Protein AF-A0AAV5T5C7-F1 (afdb_monomer_lite)

Organism: NCBI:txid358040

Structure (mmCIF, N/CA/C/O backbone):
data_AF-A0AAV5T5C7-F1
#
_entry.id   AF-A0AAV5T5C7-F1
#
loop_
_atom_site.group_PDB
_atom_site.id
_atom_site.type_symbol
_atom_site.label_atom_id
_atom_site.label_alt_id
_atom_site.label_comp_id
_atom_site.label_asym_id
_atom_site.label_entity_id
_atom_site.label_seq_id
_atom_site.pdbx_PDB_ins_code
_atom_site.Cartn_x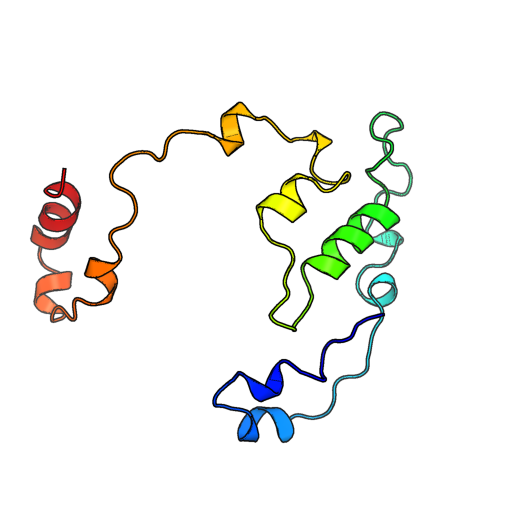
_atom_site.Cartn_y
_atom_site.Cartn_z
_atom_site.occupancy
_atom_site.B_iso_or_equiv
_atom_site.auth_seq_id
_atom_site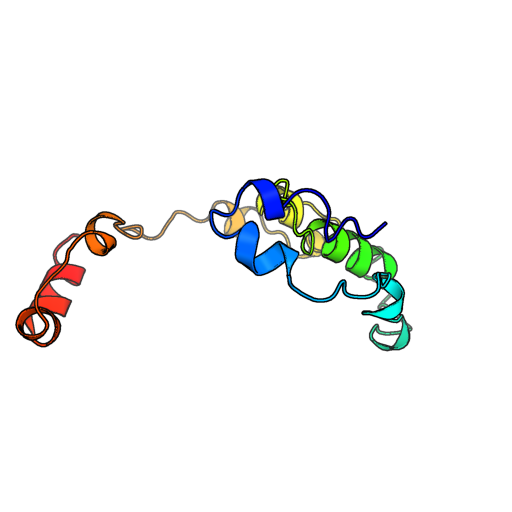.auth_comp_id
_atom_site.auth_asym_id
_atom_site.auth_atom_id
_atom_site.pdbx_PDB_model_num
ATOM 1 N N . GLN A 1 1 ? 0.502 -14.836 -10.384 1.00 40.75 1 GLN A N 1
ATOM 2 C CA . GLN A 1 1 ? -0.896 -15.275 -10.584 1.00 40.75 1 GLN A CA 1
ATOM 3 C C . GLN A 1 1 ? -1.754 -14.560 -9.544 1.00 40.75 1 GLN A C 1
ATOM 5 O O . GLN A 1 1 ? -1.458 -14.646 -8.363 1.00 40.75 1 GLN A O 1
ATOM 10 N N . ILE A 1 2 ? -2.740 -13.802 -10.014 1.00 42.91 2 ILE A N 1
ATOM 11 C CA . ILE A 1 2 ? -3.767 -13.039 -9.282 1.00 42.91 2 ILE A CA 1
ATOM 12 C C . ILE A 1 2 ? -4.695 -13.857 -8.376 1.00 42.91 2 ILE A C 1
ATOM 14 O O . ILE A 1 2 ? -5.826 -14.076 -8.805 1.00 42.91 2 ILE A O 1
ATOM 18 N N . ARG A 1 3 ? -4.300 -14.361 -7.199 1.00 44.56 3 ARG A N 1
ATOM 19 C CA . ARG A 1 3 ? -5.269 -14.960 -6.250 1.00 44.56 3 ARG A CA 1
ATOM 20 C C . ARG A 1 3 ? -6.085 -13.837 -5.599 1.00 44.56 3 ARG A C 1
ATOM 22 O O . ARG A 1 3 ? -5.759 -13.358 -4.530 1.00 44.56 3 ARG A O 1
ATOM 29 N N . ILE A 1 4 ? -7.105 -13.357 -6.306 1.00 50.72 4 ILE A N 1
ATOM 30 C CA . ILE A 1 4 ? -7.890 -12.187 -5.878 1.00 50.72 4 ILE A CA 1
ATOM 31 C C . ILE A 1 4 ? -9.125 -12.595 -5.046 1.00 50.72 4 ILE A C 1
ATOM 33 O O . ILE A 1 4 ? -9.682 -11.758 -4.359 1.00 50.72 4 ILE A O 1
ATOM 37 N N . PHE A 1 5 ? -9.574 -13.858 -5.040 1.00 46.16 5 PHE A N 1
ATOM 38 C CA . PHE A 1 5 ? -10.954 -14.133 -4.591 1.00 46.16 5 PHE A CA 1
ATOM 39 C C . PHE A 1 5 ? -11.197 -15.330 -3.672 1.00 46.16 5 PHE A C 1
ATOM 41 O O . PHE A 1 5 ? -12.360 -15.587 -3.376 1.00 46.16 5 PHE A O 1
ATOM 48 N N . ASN A 1 6 ? -10.183 -16.078 -3.230 1.00 46.84 6 ASN A N 1
ATOM 49 C CA . ASN A 1 6 ? -10.482 -17.334 -2.532 1.00 46.84 6 ASN A CA 1
ATOM 50 C C . ASN A 1 6 ? -10.495 -17.255 -0.996 1.00 46.84 6 ASN A C 1
ATOM 52 O O . ASN A 1 6 ? -11.245 -18.040 -0.425 1.00 46.84 6 ASN A O 1
ATOM 56 N N . ASP A 1 7 ? -9.764 -16.344 -0.333 1.00 47.78 7 ASP A N 1
ATOM 57 C CA . ASP A 1 7 ? -9.608 -16.415 1.137 1.00 47.78 7 ASP A CA 1
ATOM 58 C C . ASP A 1 7 ? -10.110 -15.178 1.912 1.00 47.78 7 ASP A C 1
ATOM 60 O O . ASP A 1 7 ? -10.678 -15.306 2.997 1.00 47.78 7 ASP A O 1
ATOM 64 N N . PHE A 1 8 ? -10.037 -13.978 1.324 1.00 47.06 8 PHE A N 1
ATOM 65 C CA . PHE A 1 8 ? -10.532 -12.731 1.938 1.00 47.06 8 PHE A CA 1
ATOM 66 C C . PHE A 1 8 ? -11.964 -12.795 2.494 1.00 47.06 8 PHE A C 1
ATOM 68 O O . PHE A 1 8 ? -12.272 -12.220 3.541 1.00 47.06 8 PHE A O 1
ATOM 75 N N . THR A 1 9 ? -12.851 -13.532 1.825 1.00 49.84 9 THR A N 1
ATOM 76 C CA . THR A 1 9 ? -14.251 -13.679 2.231 1.00 49.84 9 THR A CA 1
ATOM 77 C C . THR A 1 9 ? -14.420 -14.270 3.630 1.00 49.84 9 THR A C 1
ATOM 79 O O . THR A 1 9 ? -15.367 -13.889 4.314 1.00 49.84 9 THR A O 1
ATOM 82 N N . LEU A 1 10 ? -13.524 -15.153 4.088 1.00 50.97 10 LEU A N 1
ATOM 83 C CA . LEU A 1 10 ? -13.684 -15.861 5.366 1.00 50.97 10 LEU A CA 1
ATOM 84 C C . LEU A 1 10 ? -13.470 -14.963 6.594 1.00 50.97 10 LEU A C 1
ATOM 86 O O . LEU A 1 10 ? -13.971 -15.281 7.672 1.00 50.97 10 LEU A O 1
ATOM 90 N N . ARG A 1 11 ? -12.760 -13.836 6.447 1.00 51.84 11 ARG A N 1
ATOM 91 C CA . ARG A 1 11 ? -12.393 -12.958 7.571 1.00 51.84 11 ARG A CA 1
ATOM 92 C C . ARG A 1 11 ? -13.305 -11.740 7.732 1.00 51.84 11 ARG A C 1
ATOM 94 O O . ARG A 1 11 ? -13.339 -11.132 8.800 1.00 51.84 11 ARG A O 1
ATOM 101 N N . CYS A 1 12 ? -14.066 -11.381 6.700 1.00 50.53 12 CYS A N 1
ATOM 102 C CA . CYS A 1 12 ? -15.055 -10.313 6.782 1.00 50.53 12 CYS A CA 1
ATOM 103 C C . CYS A 1 12 ? -16.397 -10.873 7.280 1.00 50.53 12 CYS A C 1
ATOM 105 O O . CYS A 1 12 ? -16.985 -11.743 6.642 1.00 50.53 12 CYS A O 1
ATOM 107 N N . ASN A 1 13 ? -16.962 -10.287 8.343 1.00 50.31 13 ASN A N 1
ATOM 108 C CA . ASN A 1 13 ? -18.305 -10.588 8.886 1.00 50.31 13 ASN A CA 1
ATOM 109 C C . ASN A 1 13 ? -19.478 -10.415 7.880 1.00 50.31 13 ASN A C 1
ATOM 111 O O . ASN A 1 13 ? -20.638 -10.575 8.245 1.00 50.31 13 ASN A O 1
ATOM 115 N N . ASN A 1 14 ? -19.185 -10.110 6.610 1.00 54.22 14 ASN A N 1
ATOM 116 C CA . ASN A 1 14 ? -20.117 -9.926 5.497 1.00 54.22 14 ASN A CA 1
ATOM 117 C C . ASN A 1 14 ? -19.988 -11.011 4.406 1.00 54.22 14 ASN A C 1
ATOM 119 O O . ASN A 1 14 ? -20.403 -10.774 3.270 1.00 54.22 14 ASN A O 1
ATOM 123 N N . PHE A 1 15 ? -19.456 -12.203 4.725 1.00 57.75 15 PHE A N 1
ATOM 124 C CA . PHE A 1 15 ? -19.324 -13.341 3.790 1.00 57.75 15 PHE A CA 1
ATOM 125 C C . PHE A 1 15 ? -20.581 -13.554 2.936 1.00 57.75 15 PHE A C 1
ATOM 127 O O . PHE A 1 15 ? -20.503 -13.739 1.723 1.00 57.75 15 PHE A O 1
ATOM 134 N N . ARG A 1 16 ? -21.755 -13.455 3.573 1.00 60.09 16 ARG A N 1
ATOM 135 C CA . ARG A 1 16 ? -23.047 -13.679 2.928 1.00 60.09 16 ARG A CA 1
ATOM 136 C C . ARG A 1 16 ? -23.367 -12.652 1.843 1.00 60.09 16 ARG A C 1
ATOM 138 O O . ARG A 1 16 ? -23.970 -13.032 0.861 1.00 60.09 16 ARG A O 1
ATOM 145 N N . ALA A 1 17 ? -22.991 -11.383 1.987 1.00 69.62 17 ALA A N 1
ATOM 146 C CA . ALA A 1 17 ? -23.255 -10.376 0.954 1.00 69.62 17 ALA A CA 1
ATOM 147 C C . ALA A 1 17 ? -22.265 -10.489 -0.216 1.00 69.62 17 ALA A C 1
ATOM 149 O O . ALA A 1 17 ? -22.646 -10.321 -1.371 1.00 69.62 17 ALA A O 1
ATOM 150 N N . VAL A 1 18 ? -21.004 -10.810 0.084 1.00 70.50 18 VAL A N 1
ATOM 151 C CA . VAL A 1 18 ? -19.936 -10.919 -0.920 1.00 70.50 18 VAL A CA 1
ATOM 152 C C . VAL A 1 18 ? -20.111 -12.160 -1.799 1.00 70.50 18 VAL A C 1
ATOM 154 O O . VAL A 1 18 ? -19.866 -12.086 -2.999 1.00 70.50 18 VAL A O 1
ATOM 157 N N . SER A 1 19 ? -20.591 -13.279 -1.247 1.00 69.06 19 SER A N 1
ATOM 158 C CA . SER A 1 19 ? -20.807 -14.518 -2.008 1.00 69.06 19 SER A CA 1
ATOM 159 C C . SER A 1 19 ? -21.915 -14.424 -3.063 1.00 69.06 19 SER A C 1
ATOM 161 O O . SER A 1 19 ? -21.913 -15.208 -4.010 1.00 69.06 19 SER A O 1
ATOM 163 N N . PHE A 1 20 ? -22.842 -13.468 -2.929 1.00 75.00 20 PHE A N 1
ATOM 164 C CA . PHE A 1 20 ? -23.886 -13.213 -3.927 1.00 75.00 20 PHE A CA 1
ATOM 165 C C . PHE A 1 20 ? -23.445 -12.267 -5.049 1.00 75.00 20 PHE A C 1
ATOM 167 O O . PHE A 1 20 ? -24.191 -12.084 -6.012 1.00 75.00 20 PHE A O 1
ATOM 174 N N . LEU A 1 21 ? -22.260 -11.657 -4.953 1.00 78.19 21 LEU A N 1
ATOM 175 C CA . LEU A 1 21 ? -21.754 -10.808 -6.025 1.00 78.19 21 LEU A CA 1
ATOM 176 C C . LEU A 1 21 ? -21.367 -11.660 -7.244 1.00 78.19 21 LEU A C 1
ATOM 178 O O . LEU A 1 21 ? -20.813 -12.753 -7.092 1.00 78.19 21 LEU A O 1
ATOM 182 N N . PRO A 1 22 ? -21.623 -11.171 -8.471 1.00 81.88 22 PRO A N 1
ATOM 183 C CA . PRO A 1 22 ? -21.198 -11.868 -9.673 1.00 81.88 22 PRO A CA 1
ATOM 184 C C . PRO A 1 22 ? -19.674 -12.014 -9.682 1.00 81.88 22 PRO A C 1
ATOM 186 O O . PRO A 1 22 ? -18.934 -11.070 -9.392 1.00 81.88 22 PRO A O 1
ATOM 189 N N . ARG A 1 23 ? -19.193 -13.209 -10.038 1.00 76.69 23 ARG A N 1
ATOM 190 C CA . ARG A 1 23 ? -17.758 -13.496 -10.082 1.00 76.69 23 ARG A CA 1
ATOM 191 C C . ARG A 1 23 ? -17.096 -12.649 -11.167 1.00 76.69 23 ARG A C 1
ATOM 193 O O . ARG A 1 23 ? -17.367 -12.830 -12.353 1.00 76.69 23 ARG A O 1
ATOM 200 N N . ALA A 1 24 ? -16.209 -11.745 -10.760 1.00 79.19 24 ALA A N 1
ATOM 201 C CA . ALA A 1 24 ? -15.434 -10.947 -11.697 1.00 79.19 24 ALA A CA 1
ATOM 202 C C . ALA A 1 24 ? -14.448 -11.837 -12.481 1.00 79.19 24 ALA A C 1
ATOM 204 O O . ALA A 1 24 ? -13.861 -12.763 -11.905 1.00 79.19 24 ALA A O 1
ATOM 205 N N . PRO A 1 25 ? -14.237 -11.576 -13.785 1.00 78.88 25 PRO A N 1
ATOM 206 C CA . PRO A 1 25 ? -13.240 -12.298 -14.560 1.00 78.88 25 PRO A CA 1
ATOM 207 C C . PRO A 1 25 ? -11.844 -12.035 -13.992 1.00 78.88 25 PRO A C 1
ATOM 209 O O . PRO A 1 25 ? -11.490 -10.898 -13.669 1.00 78.88 25 PRO A O 1
ATOM 212 N N . GLN A 1 26 ? -11.036 -13.090 -13.895 1.00 74.19 26 GLN A N 1
ATOM 213 C CA . GLN A 1 26 ? -9.641 -12.957 -13.491 1.00 74.19 26 GLN A CA 1
ATOM 214 C C . GLN A 1 26 ? -8.867 -12.248 -14.605 1.00 74.19 26 GLN A C 1
ATOM 216 O O . GLN A 1 26 ? -8.882 -12.690 -15.752 1.00 74.19 26 GLN A O 1
ATOM 221 N N . ARG A 1 27 ? -8.193 -11.149 -14.265 1.00 81.12 27 ARG A N 1
ATOM 222 C CA . ARG A 1 27 ? -7.295 -10.420 -15.168 1.00 81.12 27 ARG A CA 1
ATOM 223 C C . ARG A 1 27 ? -5.879 -10.490 -14.626 1.00 81.12 27 ARG A C 1
ATOM 225 O O . ARG A 1 27 ? -5.679 -10.464 -13.410 1.00 81.12 27 ARG A O 1
ATOM 232 N N . THR A 1 28 ? -4.892 -10.588 -15.510 1.00 85.06 28 THR A N 1
ATOM 233 C CA . THR A 1 28 ? -3.494 -10.517 -15.084 1.00 85.06 28 THR A CA 1
ATOM 234 C C . THR A 1 28 ? -3.080 -9.060 -14.894 1.00 85.06 28 THR A C 1
ATOM 236 O O . THR A 1 28 ? -3.654 -8.152 -15.494 1.00 85.06 28 THR A O 1
ATOM 239 N N . LEU A 1 29 ? -2.044 -8.810 -14.087 1.00 83.94 29 LEU A N 1
ATOM 240 C CA . LEU A 1 29 ? -1.512 -7.451 -13.936 1.00 83.94 29 LEU A CA 1
ATOM 241 C C . LEU A 1 29 ? -0.978 -6.868 -15.244 1.00 83.94 29 LEU A C 1
ATOM 243 O O . LEU A 1 29 ? -0.960 -5.653 -15.388 1.00 83.94 29 LEU A O 1
ATOM 247 N N . LYS A 1 30 ? -0.577 -7.711 -16.201 1.00 86.31 30 LYS A N 1
ATOM 248 C CA . LYS A 1 30 ? -0.164 -7.261 -17.532 1.00 86.31 30 LYS A CA 1
ATOM 249 C C . LYS A 1 30 ? -1.346 -6.712 -18.339 1.00 86.31 30 LYS A C 1
ATOM 251 O O . LYS A 1 30 ? -1.166 -5.754 -19.078 1.00 86.31 30 LYS A O 1
ATOM 256 N N . ASP A 1 31 ? -2.541 -7.274 -18.154 1.00 86.94 31 ASP A N 1
ATOM 257 C CA . ASP A 1 31 ? -3.761 -6.808 -18.829 1.00 86.94 31 ASP A CA 1
ATOM 258 C C . ASP A 1 31 ? -4.295 -5.517 -18.201 1.00 86.94 31 ASP A C 1
ATOM 260 O O . ASP A 1 31 ? -4.804 -4.639 -18.892 1.00 86.94 31 ASP A O 1
ATOM 264 N N . ILE A 1 32 ? -4.189 -5.407 -16.873 1.00 86.88 32 ILE A N 1
ATOM 265 C CA . ILE A 1 32 ? -4.631 -4.226 -16.119 1.00 86.88 32 ILE A CA 1
ATOM 266 C C . ILE A 1 32 ? -3.641 -3.071 -16.318 1.00 86.88 32 ILE A C 1
ATOM 268 O O . ILE A 1 32 ? -4.051 -1.923 -16.480 1.00 86.88 32 ILE A O 1
ATOM 272 N N . ILE A 1 33 ? -2.341 -3.380 -16.321 1.00 86.81 33 ILE A N 1
ATOM 273 C CA . ILE A 1 33 ? -1.240 -2.419 -16.409 1.00 86.81 33 ILE A CA 1
ATOM 274 C C . ILE A 1 33 ? -0.306 -2.835 -17.561 1.00 86.81 33 ILE A C 1
ATOM 276 O O . ILE A 1 33 ? 0.738 -3.473 -17.347 1.00 86.81 33 ILE A O 1
ATOM 280 N N . PRO A 1 34 ? -0.700 -2.521 -18.808 1.00 87.88 34 PRO A N 1
ATOM 281 C CA . PRO A 1 34 ? 0.074 -2.886 -19.986 1.00 87.88 34 PRO A CA 1
ATOM 282 C C . PRO A 1 34 ? 1.356 -2.061 -20.104 1.00 87.88 34 PRO A C 1
ATOM 284 O O . PRO A 1 34 ? 1.447 -0.946 -19.594 1.00 87.88 34 PRO A O 1
ATOM 287 N N . ASP A 1 35 ? 2.328 -2.595 -20.847 1.00 85.25 35 ASP A N 1
ATOM 288 C CA . ASP A 1 35 ? 3.648 -1.974 -21.054 1.00 85.25 35 ASP A CA 1
ATOM 289 C C . ASP A 1 35 ? 3.563 -0.571 -21.669 1.00 85.25 35 ASP A C 1
ATOM 291 O O . ASP A 1 35 ? 4.400 0.274 -21.386 1.00 85.25 35 ASP A O 1
ATOM 295 N N . ILE A 1 36 ? 2.496 -0.282 -22.421 1.00 85.38 36 ILE A N 1
ATOM 296 C CA . ILE A 1 36 ? 2.243 1.037 -23.022 1.00 85.38 36 ILE A CA 1
ATOM 297 C C . ILE A 1 36 ? 1.983 2.145 -21.988 1.00 85.38 36 ILE A C 1
ATOM 299 O O . ILE A 1 36 ? 1.979 3.324 -22.329 1.00 85.38 36 ILE A O 1
ATOM 303 N N . LYS A 1 37 ? 1.694 1.775 -20.733 1.00 83.00 37 LYS A N 1
ATOM 304 C CA . LYS A 1 37 ? 1.548 2.717 -19.614 1.00 83.00 37 LYS A CA 1
ATOM 305 C C . LYS A 1 37 ? 2.884 3.062 -18.963 1.00 83.00 37 LYS A C 1
ATOM 307 O O . LYS A 1 37 ? 2.919 3.963 -18.132 1.00 83.00 37 LYS A O 1
ATOM 312 N N . PHE A 1 38 ? 3.952 2.361 -19.329 1.00 82.81 38 PHE A N 1
ATOM 313 C CA . PHE A 1 38 ? 5.301 2.618 -18.859 1.00 82.81 38 PHE A CA 1
ATOM 314 C C . PHE A 1 38 ? 6.117 3.296 -19.956 1.00 82.81 38 PHE A C 1
ATOM 316 O O . PHE A 1 38 ? 5.858 3.128 -21.149 1.00 82.81 38 PHE A O 1
ATOM 323 N N . HIS A 1 39 ? 7.125 4.062 -19.548 1.00 81.31 39 HIS A N 1
ATOM 324 C CA . HIS A 1 39 ? 8.079 4.629 -20.489 1.00 81.31 39 HIS A CA 1
ATOM 325 C C . HIS A 1 39 ? 8.844 3.490 -21.176 1.00 81.31 39 HIS A C 1
ATOM 327 O O . HIS A 1 39 ? 9.405 2.623 -20.510 1.00 81.31 39 HIS A O 1
ATOM 333 N N . SER A 1 40 ? 8.841 3.471 -22.513 1.00 68.12 40 SER A N 1
ATOM 334 C CA . SER A 1 40 ? 9.500 2.414 -23.295 1.00 68.12 40 SER A CA 1
ATOM 335 C C . SER A 1 40 ? 11.025 2.483 -23.241 1.00 68.12 40 SER A C 1
ATOM 337 O O . SER A 1 40 ? 11.677 1.493 -23.553 1.00 68.12 40 SER A O 1
ATOM 339 N N . ASN A 1 41 ? 11.574 3.632 -22.845 1.00 64.94 41 ASN A N 1
ATOM 340 C CA . ASN A 1 41 ? 12.999 3.834 -22.643 1.00 64.94 41 ASN A CA 1
ATOM 341 C C . ASN A 1 41 ? 13.198 4.277 -21.187 1.00 64.94 41 ASN A C 1
ATOM 343 O O . ASN A 1 41 ? 13.076 5.472 -20.904 1.00 64.94 41 ASN A O 1
ATOM 347 N N . PRO A 1 42 ? 13.361 3.341 -20.234 1.00 63.28 42 PRO A N 1
ATOM 348 C CA . PRO A 1 42 ? 13.803 3.725 -18.904 1.00 63.28 42 PRO A CA 1
ATOM 349 C C . PRO A 1 42 ? 15.167 4.399 -19.057 1.00 63.28 42 PRO A C 1
ATOM 351 O O . PRO A 1 42 ? 16.005 3.921 -19.818 1.00 63.28 42 PRO A O 1
ATOM 354 N N . ASP A 1 43 ? 15.385 5.528 -18.387 1.00 63.09 43 ASP A N 1
ATOM 355 C CA . ASP A 1 43 ? 16.724 6.105 -18.326 1.00 63.09 43 ASP A CA 1
ATOM 356 C C . ASP A 1 43 ? 17.674 5.020 -17.789 1.00 63.09 43 ASP A C 1
ATOM 358 O O . ASP A 1 43 ? 17.478 4.543 -16.668 1.00 63.09 43 ASP A O 1
ATOM 362 N N . ASP A 1 44 ? 18.708 4.648 -18.557 1.00 60.28 44 ASP A N 1
ATOM 363 C CA . ASP A 1 44 ? 19.699 3.594 -18.230 1.00 60.28 44 ASP A CA 1
ATOM 364 C C . ASP A 1 44 ? 20.404 3.797 -16.869 1.00 60.28 44 ASP A C 1
ATOM 366 O O . ASP A 1 44 ? 21.174 2.958 -16.407 1.00 60.28 44 ASP A O 1
ATOM 370 N N . LYS A 1 45 ? 20.145 4.927 -16.204 1.00 64.00 45 LYS A N 1
ATOM 371 C CA . LYS A 1 45 ? 20.583 5.240 -14.844 1.00 64.00 45 LYS A CA 1
ATOM 372 C C . LYS A 1 45 ? 19.936 4.366 -13.769 1.00 64.00 45 LYS A C 1
ATOM 374 O O . LYS A 1 45 ? 20.515 4.255 -12.692 1.00 64.00 45 LYS A O 1
ATOM 379 N N . TYR A 1 46 ? 18.765 3.777 -14.020 1.00 67.00 46 TYR A N 1
ATOM 380 C CA . TYR A 1 46 ? 18.025 3.021 -13.008 1.00 67.00 46 TYR A CA 1
ATOM 381 C C . TYR A 1 46 ? 17.640 1.633 -13.526 1.00 67.00 46 TYR A C 1
ATOM 383 O O . TYR A 1 46 ? 16.558 1.430 -14.076 1.00 67.00 46 TYR A O 1
ATOM 391 N N . GLU A 1 47 ? 18.522 0.658 -13.284 1.00 69.94 47 GLU A N 1
ATOM 392 C CA . GLU A 1 47 ? 18.393 -0.749 -13.707 1.00 69.94 47 GLU A CA 1
ATOM 393 C C . GLU A 1 47 ? 17.051 -1.396 -13.305 1.00 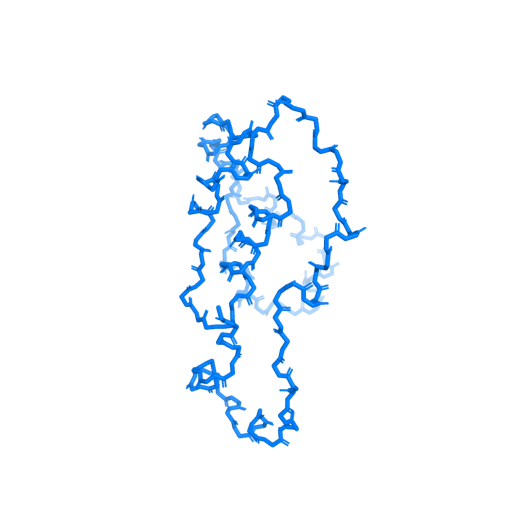69.94 47 GLU A C 1
ATOM 395 O O . GLU A 1 47 ? 16.544 -2.279 -13.994 1.00 69.94 47 GLU A O 1
ATOM 400 N N . HIS A 1 48 ? 16.436 -0.925 -12.217 1.00 72.44 48 HIS A N 1
ATOM 401 C CA . HIS A 1 48 ? 15.203 -1.484 -11.655 1.00 72.44 48 HIS A CA 1
ATOM 402 C C . HIS A 1 48 ? 13.931 -0.685 -11.981 1.00 72.44 48 HIS A C 1
ATOM 404 O O . HIS A 1 48 ? 12.870 -0.990 -11.440 1.00 72.44 48 HIS A O 1
ATOM 410 N N . TRP A 1 49 ? 13.979 0.333 -12.850 1.00 79.25 49 TRP A N 1
ATOM 411 C CA . TRP A 1 49 ? 12.790 1.101 -13.269 1.00 79.25 49 TRP A CA 1
ATOM 412 C C . TRP A 1 49 ? 12.122 0.514 -14.509 1.00 79.25 49 TRP A C 1
ATOM 414 O O . TRP A 1 49 ? 11.729 1.209 -15.446 1.00 79.25 49 TRP A O 1
ATOM 424 N N . THR A 1 50 ? 11.972 -0.805 -14.506 1.00 83.38 50 THR A N 1
ATOM 425 C CA . THR A 1 50 ? 11.319 -1.522 -15.593 1.00 83.38 50 THR A CA 1
ATOM 426 C C . THR A 1 50 ? 9.823 -1.686 -15.319 1.00 83.38 50 THR A C 1
ATOM 428 O O . THR A 1 50 ? 9.372 -1.794 -14.175 1.00 83.38 50 THR A O 1
ATOM 431 N N . ALA A 1 51 ? 9.025 -1.801 -16.385 1.00 85.25 51 ALA A N 1
ATOM 432 C CA . ALA A 1 51 ? 7.611 -2.182 -16.281 1.00 85.25 51 ALA A CA 1
ATOM 433 C C . ALA A 1 51 ? 7.416 -3.529 -15.551 1.00 85.25 51 ALA A C 1
ATOM 435 O O . ALA A 1 51 ? 6.364 -3.797 -14.964 1.00 85.25 51 ALA A O 1
ATOM 436 N N . SER A 1 52 ? 8.427 -4.402 -15.599 1.00 86.88 52 SER A N 1
ATOM 437 C CA . SER A 1 52 ? 8.434 -5.680 -14.890 1.00 86.88 52 SER A CA 1
ATOM 438 C C . SER A 1 52 ? 8.532 -5.482 -13.377 1.00 86.88 52 SER A C 1
ATOM 440 O O . SER A 1 52 ? 7.701 -6.013 -12.637 1.00 86.88 52 SER A O 1
ATOM 442 N N . ASP A 1 53 ? 9.480 -4.662 -12.920 1.00 87.56 53 ASP A N 1
ATOM 443 C CA . ASP A 1 53 ? 9.698 -4.378 -11.499 1.00 87.56 53 ASP A CA 1
ATOM 444 C C . ASP A 1 53 ? 8.521 -3.644 -10.867 1.00 87.56 53 ASP A C 1
ATOM 446 O O . ASP A 1 53 ? 8.043 -4.041 -9.801 1.00 87.56 53 ASP A O 1
ATOM 450 N N . ALA A 1 54 ? 7.966 -2.661 -11.578 1.00 86.88 54 ALA A N 1
ATOM 451 C CA . ALA A 1 54 ? 6.762 -1.967 -11.144 1.00 86.88 54 ALA A CA 1
ATOM 452 C C . ALA A 1 54 ? 5.590 -2.944 -10.940 1.00 86.88 54 ALA A C 1
ATOM 454 O O . ALA A 1 54 ? 4.905 -2.919 -9.915 1.00 86.88 54 ALA A O 1
ATOM 455 N N . ARG A 1 55 ? 5.360 -3.857 -11.895 1.00 89.38 55 ARG A N 1
ATOM 456 C CA . ARG A 1 55 ? 4.296 -4.870 -11.781 1.00 89.38 55 ARG A CA 1
ATOM 457 C C . ARG A 1 55 ? 4.567 -5.890 -10.685 1.00 89.38 55 ARG A C 1
ATOM 459 O O . ARG A 1 55 ? 3.617 -6.334 -10.044 1.00 89.38 55 ARG A O 1
ATOM 466 N N . ARG A 1 56 ? 5.827 -6.255 -10.449 1.00 87.94 56 ARG A N 1
ATOM 467 C CA . ARG A 1 56 ? 6.224 -7.153 -9.360 1.00 87.94 56 ARG A CA 1
ATOM 468 C C . ARG A 1 56 ? 5.869 -6.549 -8.002 1.00 87.94 56 ARG A C 1
ATOM 470 O O . ARG A 1 56 ? 5.262 -7.244 -7.190 1.00 87.94 56 ARG A O 1
ATOM 477 N N . LEU A 1 57 ? 6.169 -5.268 -7.786 1.00 88.94 57 LEU A N 1
ATOM 478 C CA . LEU A 1 57 ? 5.789 -4.548 -6.569 1.00 88.94 57 LEU A CA 1
ATOM 479 C 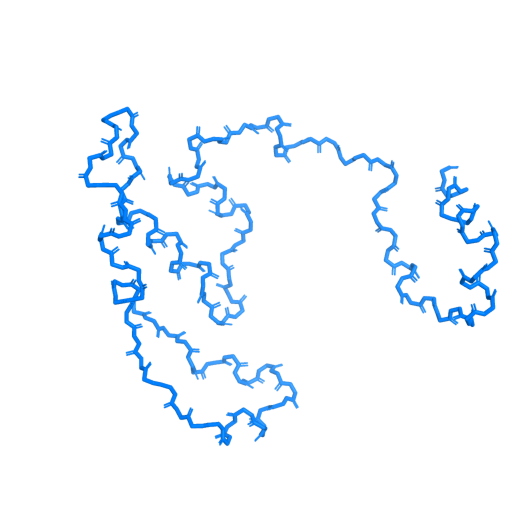C . LEU A 1 57 ? 4.264 -4.437 -6.431 1.00 88.94 57 LEU A C 1
ATOM 481 O O . LEU A 1 57 ? 3.700 -4.835 -5.412 1.00 88.94 57 LEU A O 1
ATOM 485 N N . MET A 1 58 ? 3.575 -3.989 -7.485 1.00 86.75 58 MET A N 1
ATOM 486 C CA . MET A 1 58 ? 2.112 -3.869 -7.478 1.00 86.75 58 MET A CA 1
ATOM 487 C C . MET A 1 58 ? 1.411 -5.212 -7.245 1.00 86.75 58 MET A C 1
ATOM 489 O O . MET A 1 58 ? 0.374 -5.247 -6.594 1.00 86.75 58 MET A O 1
ATOM 493 N N . SER A 1 59 ? 1.986 -6.329 -7.702 1.00 87.38 59 SER A N 1
ATOM 494 C CA . SER A 1 59 ? 1.452 -7.668 -7.428 1.00 87.38 59 SER A CA 1
ATOM 495 C C . SER A 1 59 ? 1.518 -8.056 -5.961 1.00 87.38 59 SER A C 1
ATOM 497 O O . SER A 1 59 ? 0.708 -8.877 -5.547 1.00 87.38 59 SER A O 1
ATOM 499 N N . LYS A 1 60 ? 2.481 -7.528 -5.201 1.00 83.81 60 LYS A N 1
ATOM 500 C CA . LYS A 1 60 ? 2.567 -7.756 -3.758 1.00 83.81 60 LYS A CA 1
ATOM 501 C C . LYS A 1 60 ? 1.592 -6.843 -3.005 1.00 83.81 60 LYS A C 1
ATOM 503 O O . LYS A 1 60 ? 0.972 -7.286 -2.045 1.00 83.81 60 LYS A O 1
ATOM 508 N N . MET A 1 61 ? 1.435 -5.595 -3.462 1.00 85.25 61 MET A N 1
ATOM 509 C CA . MET A 1 61 ? 0.595 -4.578 -2.811 1.00 85.25 61 MET A CA 1
ATOM 510 C C . MET A 1 61 ? -0.908 -4.731 -3.083 1.00 85.25 61 MET A C 1
ATOM 512 O O . MET A 1 61 ? -1.712 -4.490 -2.193 1.00 85.25 61 MET A O 1
ATOM 516 N N . LEU A 1 62 ? -1.307 -5.125 -4.295 1.00 83.69 62 LEU A N 1
ATOM 517 C CA . LEU A 1 62 ? -2.716 -5.254 -4.705 1.00 83.69 62 LEU A CA 1
ATOM 518 C C . LEU A 1 62 ? -3.301 -6.642 -4.389 1.00 83.69 62 LEU A C 1
ATOM 520 O O . LEU A 1 62 ? -4.205 -7.122 -5.079 1.00 83.69 62 LEU A O 1
ATOM 524 N N . THR A 1 63 ? -2.762 -7.308 -3.371 1.00 81.69 63 THR A N 1
ATOM 525 C CA . THR A 1 63 ? -3.256 -8.606 -2.907 1.00 81.69 63 THR A CA 1
ATOM 526 C C . THR A 1 63 ? -4.472 -8.378 -2.018 1.00 81.69 63 THR A C 1
ATOM 528 O O . THR A 1 63 ? -4.454 -7.507 -1.159 1.00 81.69 63 THR A O 1
ATOM 531 N N . ILE A 1 64 ? -5.552 -9.128 -2.238 1.00 72.25 64 ILE A N 1
ATOM 532 C CA . ILE A 1 64 ? -6.759 -8.990 -1.410 1.00 72.25 64 ILE A CA 1
ATOM 533 C C . ILE A 1 64 ? -6.580 -9.709 -0.066 1.00 72.25 64 ILE A C 1
ATOM 535 O O . ILE A 1 64 ? -7.073 -9.242 0.959 1.00 72.25 64 ILE A O 1
ATOM 539 N N . ASP A 1 65 ? -5.861 -10.831 -0.060 1.00 74.44 65 ASP A N 1
ATOM 540 C CA . ASP A 1 65 ? -5.606 -11.601 1.154 1.00 74.44 65 ASP A CA 1
ATOM 541 C C . ASP A 1 65 ? -4.741 -10.805 2.158 1.00 74.44 65 ASP A C 1
ATOM 543 O O . ASP A 1 65 ? -3.881 -10.022 1.751 1.00 74.44 65 ASP A O 1
ATOM 547 N N . PRO A 1 66 ? -4.964 -10.986 3.475 1.00 64.06 66 PRO A N 1
ATOM 548 C CA . PRO A 1 66 ? -4.397 -10.139 4.529 1.00 64.06 66 PRO A CA 1
ATOM 549 C C . PRO A 1 66 ? -2.881 -10.275 4.723 1.00 64.06 66 PRO A C 1
ATOM 551 O O . PRO A 1 66 ? -2.309 -9.461 5.448 1.00 64.06 66 PRO A O 1
ATOM 554 N N . ASP A 1 67 ? -2.234 -11.247 4.076 1.00 68.06 67 ASP A N 1
ATOM 555 C CA . ASP A 1 67 ? -0.772 -11.390 4.025 1.00 68.06 67 ASP A CA 1
ATOM 556 C C . ASP A 1 67 ? -0.171 -10.380 3.029 1.00 68.06 67 ASP A C 1
ATOM 558 O O . ASP A 1 67 ? 0.540 -10.712 2.078 1.00 68.06 67 ASP A O 1
ATOM 562 N N . LEU A 1 68 ? -0.532 -9.113 3.234 1.00 71.31 68 LEU A N 1
ATOM 563 C CA . LEU A 1 68 ? -0.069 -7.970 2.469 1.00 71.31 68 LEU A CA 1
ATOM 564 C C . LEU A 1 68 ? 1.412 -7.721 2.753 1.00 71.31 68 LEU A C 1
ATOM 566 O O . LEU A 1 68 ? 1.889 -7.859 3.880 1.00 71.31 68 LEU A O 1
ATOM 570 N N . CYS A 1 69 ? 2.126 -7.281 1.718 1.00 78.94 69 CYS A N 1
ATOM 571 C CA . CYS A 1 69 ? 3.478 -6.753 1.856 1.00 78.94 69 CYS A CA 1
ATOM 572 C C . CYS A 1 69 ? 3.492 -5.653 2.924 1.00 78.94 69 CYS A C 1
ATOM 574 O O . CYS A 1 69 ? 2.732 -4.685 2.817 1.00 78.94 69 CYS A O 1
ATOM 576 N N . THR A 1 70 ? 4.346 -5.783 3.942 1.00 84.38 70 THR A N 1
ATOM 577 C CA . THR A 1 70 ? 4.480 -4.724 4.945 1.00 84.38 70 THR A CA 1
ATOM 578 C C . THR A 1 70 ? 5.087 -3.475 4.307 1.00 84.38 70 THR A C 1
ATOM 580 O O . THR A 1 70 ? 5.731 -3.543 3.256 1.00 84.38 70 THR A O 1
ATOM 583 N N . ILE A 1 71 ? 4.902 -2.319 4.949 1.00 83.56 71 ILE A N 1
ATOM 584 C CA . ILE A 1 71 ? 5.506 -1.062 4.484 1.00 83.56 71 ILE A CA 1
ATOM 585 C C . ILE A 1 71 ? 7.034 -1.206 4.425 1.00 83.56 71 ILE A C 1
ATOM 587 O O . ILE A 1 71 ? 7.642 -0.828 3.429 1.00 83.56 71 ILE A O 1
ATOM 591 N N . ALA A 1 72 ? 7.638 -1.830 5.441 1.00 83.56 72 ALA A N 1
ATOM 592 C CA . ALA A 1 72 ? 9.075 -2.087 5.480 1.00 83.56 72 ALA A CA 1
ATOM 593 C C . ALA A 1 72 ? 9.539 -2.978 4.313 1.00 83.56 72 ALA A C 1
ATOM 595 O O . ALA A 1 72 ? 10.560 -2.703 3.686 1.00 83.56 72 ALA A O 1
ATOM 596 N N . ASP A 1 73 ? 8.770 -4.013 3.967 1.00 85.50 73 ASP A N 1
ATOM 597 C CA . ASP A 1 73 ? 9.093 -4.883 2.830 1.00 85.50 73 ASP A CA 1
ATOM 598 C C . ASP A 1 73 ? 8.941 -4.167 1.482 1.00 85.50 73 ASP A C 1
ATOM 600 O O . ASP A 1 73 ? 9.697 -4.440 0.549 1.00 85.50 73 ASP A O 1
ATOM 604 N N . ALA A 1 74 ? 7.991 -3.233 1.376 1.00 87.06 74 ALA A N 1
ATOM 605 C CA . ALA A 1 74 ? 7.799 -2.421 0.178 1.00 87.06 74 ALA A CA 1
ATOM 606 C C . ALA A 1 74 ? 8.926 -1.393 -0.007 1.00 87.06 74 ALA A C 1
ATOM 608 O O . ALA A 1 74 ? 9.367 -1.174 -1.134 1.00 87.06 74 ALA A O 1
ATOM 609 N N . LEU A 1 75 ? 9.428 -0.803 1.085 1.00 85.75 75 LEU A N 1
ATOM 610 C CA . LEU A 1 75 ? 10.558 0.134 1.058 1.00 85.75 75 LEU A CA 1
ATOM 611 C C . LEU A 1 75 ? 11.861 -0.535 0.604 1.00 85.75 75 LEU A C 1
ATOM 613 O O . LEU A 1 75 ? 12.652 0.084 -0.103 1.00 85.75 75 LEU A O 1
ATOM 617 N N . ARG A 1 76 ? 12.051 -1.813 0.949 1.00 86.31 76 ARG A N 1
ATOM 618 C CA . ARG A 1 76 ? 13.205 -2.624 0.526 1.00 86.31 76 ARG A CA 1
ATOM 619 C C . ARG A 1 76 ? 13.123 -3.111 -0.922 1.00 86.31 76 ARG A C 1
ATOM 621 O O . ARG A 1 76 ? 14.074 -3.719 -1.412 1.00 86.31 76 ARG A O 1
ATOM 628 N N . ASP A 1 77 ? 11.998 -2.916 -1.612 1.00 88.19 77 ASP A N 1
ATOM 629 C CA . ASP A 1 77 ? 11.841 -3.409 -2.978 1.00 88.19 77 ASP A CA 1
ATOM 630 C C . ASP A 1 77 ? 12.758 -2.631 -3.943 1.00 88.19 77 ASP A C 1
ATOM 632 O O . ASP A 1 77 ? 12.762 -1.400 -3.889 1.00 88.19 77 ASP A O 1
ATOM 636 N N . PRO A 1 78 ? 13.494 -3.296 -4.861 1.00 86.88 78 PRO A N 1
ATOM 637 C CA . PRO A 1 78 ? 14.430 -2.636 -5.782 1.00 86.88 78 PRO A CA 1
ATOM 638 C C . PRO A 1 78 ? 13.837 -1.456 -6.560 1.00 86.88 78 PRO A C 1
ATOM 640 O O . PRO A 1 78 ? 14.551 -0.513 -6.894 1.00 86.88 78 PRO A O 1
ATOM 643 N N . TYR A 1 79 ? 12.524 -1.485 -6.813 1.00 85.44 79 TYR A N 1
ATOM 644 C CA . TYR A 1 79 ? 11.813 -0.409 -7.496 1.00 85.44 79 TYR A CA 1
ATOM 645 C C . TYR A 1 79 ? 11.747 0.893 -6.671 1.00 85.44 79 TYR A C 1
ATOM 647 O O . TYR A 1 79 ? 11.855 1.984 -7.227 1.00 85.44 79 TYR A O 1
ATOM 655 N N . VAL A 1 80 ? 11.594 0.796 -5.345 1.00 86.12 80 VAL A N 1
ATOM 656 C CA . VAL A 1 80 ? 11.441 1.942 -4.422 1.00 86.12 80 VAL A CA 1
ATOM 657 C C . VAL A 1 80 ? 12.751 2.277 -3.709 1.00 86.12 80 VAL A C 1
ATOM 659 O O . VAL A 1 80 ? 13.014 3.444 -3.429 1.00 86.12 80 VAL A O 1
ATOM 662 N N . ASN A 1 81 ? 13.606 1.279 -3.481 1.00 85.25 81 ASN A N 1
ATOM 663 C CA . ASN A 1 81 ? 14.825 1.392 -2.685 1.00 85.25 81 ASN A CA 1
ATOM 664 C C . ASN A 1 81 ? 15.829 2.431 -3.220 1.00 85.25 81 ASN A C 1
ATOM 666 O O . ASN A 1 81 ? 16.624 2.973 -2.465 1.00 85.25 81 ASN A O 1
ATOM 670 N N . CYS A 1 82 ? 15.783 2.768 -4.511 1.00 81.00 82 CYS A N 1
ATOM 671 C CA . CYS A 1 82 ? 16.608 3.840 -5.081 1.00 81.00 82 CYS A CA 1
ATOM 672 C C . CYS A 1 82 ? 16.334 5.234 -4.478 1.00 81.00 82 CYS A C 1
ATOM 674 O O . CYS A 1 82 ? 17.197 6.106 -4.542 1.00 81.00 82 CYS A O 1
ATOM 676 N N . TRP A 1 83 ? 15.158 5.433 -3.877 1.00 78.75 83 TRP A N 1
ATOM 677 C CA . TRP A 1 83 ? 14.775 6.646 -3.149 1.00 78.75 83 TRP A CA 1
ATOM 678 C C . TRP A 1 83 ? 14.884 6.485 -1.631 1.00 78.75 83 TRP A C 1
ATOM 680 O O . TRP A 1 83 ? 14.542 7.407 -0.890 1.00 78.75 83 TRP A O 1
ATOM 690 N N . HIS A 1 84 ? 15.302 5.309 -1.156 1.00 80.56 84 HIS A N 1
ATOM 691 C CA . HIS A 1 84 ? 15.379 5.022 0.266 1.00 80.56 84 HIS A CA 1
ATOM 692 C C . HIS A 1 84 ? 16.477 5.863 0.917 1.00 80.56 84 HIS A C 1
ATOM 694 O O . HIS A 1 84 ? 17.616 5.920 0.455 1.00 80.56 84 HIS A O 1
ATOM 700 N N . GLN A 1 85 ? 16.100 6.545 1.993 1.00 79.75 85 GLN A N 1
ATOM 701 C CA . GLN A 1 85 ? 17.004 7.305 2.841 1.00 79.75 85 GLN A CA 1
ATOM 702 C C . GLN A 1 85 ? 16.757 6.860 4.279 1.00 79.75 85 GLN A C 1
ATOM 704 O O . GLN A 1 85 ? 15.686 7.105 4.834 1.00 79.75 85 GLN A O 1
ATOM 709 N N . GLU A 1 86 ? 17.760 6.239 4.897 1.00 74.00 86 GLU A N 1
ATOM 710 C CA . GLU A 1 86 ? 17.686 5.712 6.270 1.00 74.00 86 GLU A CA 1
ATOM 711 C C . GLU A 1 86 ? 17.276 6.785 7.299 1.00 74.00 86 GLU A C 1
ATOM 713 O O . GLU A 1 86 ? 16.600 6.496 8.286 1.00 74.00 86 GLU A O 1
ATOM 718 N N . GLN A 1 87 ? 17.624 8.048 7.029 1.00 73.06 87 GLN A N 1
ATOM 719 C CA . GLN A 1 87 ? 17.251 9.201 7.852 1.00 73.06 87 GLN A CA 1
ATOM 720 C C . GLN A 1 87 ? 15.750 9.523 7.821 1.00 73.06 87 GLN A C 1
ATOM 722 O O . GLN A 1 87 ? 15.230 10.055 8.797 1.00 73.06 87 GLN A O 1
ATOM 727 N N . LEU A 1 88 ? 15.057 9.220 6.718 1.00 71.75 88 LEU A N 1
ATOM 728 C CA . LEU A 1 88 ? 13.611 9.426 6.596 1.00 71.75 88 LEU A CA 1
ATOM 729 C C . LEU A 1 88 ? 12.825 8.272 7.223 1.00 71.75 88 LEU A C 1
ATOM 731 O O . LEU A 1 88 ? 11.763 8.501 7.792 1.00 71.75 88 LEU A O 1
ATOM 735 N N . GLU A 1 89 ? 13.344 7.045 7.140 1.00 71.00 89 GLU A N 1
ATOM 736 C CA . GLU A 1 89 ? 12.698 5.871 7.739 1.00 71.00 89 GLU A CA 1
ATOM 737 C C . GLU A 1 89 ? 12.728 5.924 9.270 1.00 71.00 89 GLU A C 1
ATOM 739 O O . GLU A 1 89 ? 11.721 5.653 9.919 1.00 71.00 89 GLU A O 1
ATOM 744 N N . ASN A 1 90 ? 13.863 6.327 9.844 1.00 72.19 90 ASN A N 1
ATOM 745 C CA . ASN A 1 90 ? 14.046 6.432 11.292 1.00 72.19 90 ASN A CA 1
ATOM 746 C C . ASN A 1 90 ? 13.825 7.854 11.820 1.00 72.19 90 ASN A C 1
ATOM 748 O O . ASN A 1 90 ? 14.299 8.188 12.910 1.00 72.19 90 ASN A O 1
ATOM 752 N N . ALA A 1 91 ? 13.142 8.708 11.050 1.00 75.38 91 ALA A N 1
ATOM 753 C CA . ALA A 1 91 ? 12.812 10.045 11.510 1.00 75.38 91 ALA A CA 1
ATOM 754 C C . ALA A 1 91 ? 12.043 9.935 12.842 1.00 75.38 91 ALA A C 1
ATOM 756 O O . ALA A 1 91 ? 11.077 9.168 12.930 1.00 75.38 91 ALA A O 1
ATOM 757 N N . PRO A 1 92 ? 12.473 10.651 13.898 1.00 72.50 92 PRO A N 1
ATOM 758 C CA . PRO A 1 92 ? 11.791 10.592 15.179 1.00 72.50 92 PRO A CA 1
ATOM 759 C C . PRO A 1 92 ? 10.345 11.036 14.973 1.00 72.50 92 PRO A C 1
ATOM 761 O O . PRO A 1 92 ? 10.096 12.048 14.314 1.00 72.50 92 PRO A O 1
ATOM 764 N N . LEU A 1 93 ? 9.394 10.277 15.523 1.00 66.12 93 LEU A N 1
ATOM 765 C CA . LEU A 1 93 ? 7.997 10.691 15.498 1.00 66.12 93 LEU A CA 1
ATOM 766 C C . LEU A 1 93 ? 7.912 12.076 16.143 1.00 66.12 93 LEU A C 1
ATOM 768 O O . LEU A 1 93 ? 8.294 12.246 17.302 1.00 66.12 93 LEU A O 1
ATOM 772 N N . THR A 1 94 ? 7.417 13.058 15.396 1.00 67.75 94 THR A N 1
ATOM 773 C CA . THR A 1 94 ? 7.075 14.366 15.946 1.00 67.75 94 THR A CA 1
ATOM 774 C C . THR A 1 94 ? 5.996 14.149 17.006 1.00 67.75 94 THR A C 1
ATOM 776 O O . THR A 1 94 ? 4.904 13.668 16.706 1.00 67.75 94 THR A O 1
ATOM 779 N N . SER A 1 95 ? 6.337 14.406 18.268 1.00 61.59 95 SER A N 1
ATOM 780 C CA . SER A 1 95 ? 5.427 14.286 19.406 1.00 61.59 95 SER A CA 1
ATOM 781 C C . SER A 1 95 ? 4.297 15.327 19.347 1.00 61.59 95 SER A C 1
ATOM 783 O O . SER A 1 95 ? 4.549 16.424 18.841 1.00 61.59 95 SER A O 1
ATOM 785 N N . PRO A 1 96 ? 3.109 15.026 19.910 1.00 63.47 96 PRO A N 1
ATOM 786 C CA . PRO A 1 96 ? 2.628 13.714 20.343 1.00 63.47 96 PRO A CA 1
ATOM 787 C C . PRO A 1 96 ? 2.106 12.929 19.138 1.00 63.47 96 PRO A C 1
ATOM 789 O O . PRO A 1 96 ? 1.383 13.453 18.290 1.00 63.47 96 PRO A O 1
ATOM 792 N N . GLY A 1 97 ? 2.440 11.639 19.072 1.00 65.44 97 GLY A N 1
ATOM 793 C CA . GLY A 1 97 ? 1.800 10.737 18.117 1.00 65.44 97 GLY A CA 1
ATOM 794 C C . GLY A 1 97 ? 0.279 10.719 18.308 1.00 65.44 97 GLY A C 1
ATOM 795 O O . GLY A 1 97 ? -0.228 11.036 19.381 1.00 65.44 97 GLY A O 1
ATOM 796 N N . TYR A 1 98 ? -0.450 10.332 17.262 1.00 72.56 98 TYR A N 1
ATOM 797 C CA . TYR A 1 98 ? -1.910 10.273 17.295 1.00 72.56 98 TYR A CA 1
ATOM 798 C C . TYR A 1 98 ? -2.438 9.467 18.495 1.00 72.56 98 TYR A C 1
ATOM 800 O O . TYR A 1 98 ? -2.212 8.255 18.587 1.00 72.56 98 TYR A O 1
ATOM 808 N N . ASP A 1 99 ? -3.170 10.135 19.389 1.00 74.88 99 ASP A N 1
ATOM 809 C CA . ASP A 1 99 ? -3.812 9.490 20.528 1.00 74.88 99 ASP A CA 1
ATOM 810 C C . ASP A 1 99 ? -5.106 8.791 20.091 1.00 74.88 99 ASP A C 1
ATOM 812 O O . ASP A 1 99 ? -6.155 9.408 19.900 1.00 74.88 99 ASP A O 1
ATOM 816 N N . ARG A 1 100 ? -5.038 7.462 19.983 1.00 72.50 100 ARG A N 1
ATOM 817 C CA . ARG A 1 100 ? -6.185 6.607 19.637 1.00 72.50 100 ARG A CA 1
ATOM 818 C C . ARG A 1 100 ? -7.300 6.642 20.687 1.00 72.50 100 ARG A C 1
ATOM 820 O O . ARG A 1 100 ? -8.400 6.174 20.407 1.00 72.50 100 ARG A O 1
ATOM 827 N N . SER A 1 101 ? -7.054 7.178 21.887 1.00 73.19 101 SER A N 1
ATOM 828 C CA . SER A 1 101 ? -8.106 7.396 22.885 1.00 73.19 101 SER A CA 1
ATOM 829 C C . SER A 1 101 ? -9.143 8.422 22.406 1.00 73.19 101 SER A C 1
ATOM 831 O O . SER A 1 101 ? -10.314 8.342 22.784 1.00 73.19 101 SER A O 1
ATOM 833 N N . LEU A 1 102 ? -8.751 9.329 21.500 1.00 73.19 102 LEU A N 1
ATOM 834 C CA . LEU A 1 102 ? -9.641 10.318 20.896 1.00 73.19 102 LEU A 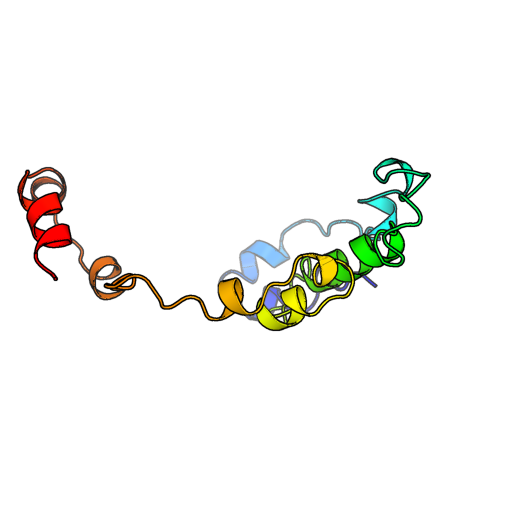CA 1
ATOM 835 C C . LEU A 1 102 ? -10.716 9.673 20.012 1.00 73.19 102 LEU A C 1
ATOM 837 O O . LEU A 1 102 ? -11.850 10.148 20.016 1.00 73.19 102 LEU A O 1
ATOM 841 N N . ASP A 1 103 ? -10.411 8.561 19.336 1.00 72.81 103 ASP A N 1
ATOM 842 C CA . ASP A 1 103 ? -11.370 7.838 18.482 1.00 72.81 103 ASP A CA 1
ATOM 843 C C . ASP A 1 103 ? -12.527 7.224 19.274 1.00 72.81 103 ASP A C 1
ATOM 845 O O . ASP A 1 103 ? -13.649 7.094 18.782 1.00 72.81 103 ASP A O 1
ATOM 849 N N . ALA A 1 104 ? -12.257 6.823 20.517 1.00 74.38 104 ALA A N 1
ATOM 850 C CA . ALA A 1 104 ? -13.253 6.207 21.384 1.00 74.38 104 ALA A CA 1
ATOM 851 C C . ALA A 1 104 ? -14.200 7.243 22.019 1.00 74.38 104 ALA A C 1
ATOM 853 O O . ALA A 1 104 ? -15.272 6.880 22.518 1.00 74.38 104 ALA A O 1
ATOM 854 N N . ASN A 1 105 ? -13.834 8.528 21.989 1.00 73.00 105 ASN A N 1
ATOM 855 C CA . ASN A 1 105 ? -14.590 9.592 22.633 1.00 73.00 105 ASN A CA 1
ATOM 856 C C . ASN A 1 105 ? -15.820 9.980 21.803 1.00 73.00 105 ASN A C 1
ATOM 858 O O . ASN A 1 105 ? -15.756 10.749 20.846 1.00 73.00 105 ASN A O 1
ATOM 862 N N . LYS A 1 106 ? -16.992 9.500 22.225 1.00 70.19 106 LYS A N 1
ATOM 863 C CA . LYS A 1 106 ? -18.286 9.925 21.673 1.00 70.19 106 LYS A CA 1
ATOM 864 C C . LYS A 1 106 ? -18.735 11.242 22.306 1.00 70.19 106 LYS A C 1
ATOM 866 O O . LYS A 1 106 ? -19.636 11.255 23.141 1.00 70.19 106 LYS A O 1
ATOM 871 N N . LEU A 1 107 ? -18.098 12.346 21.925 1.00 72.19 107 LEU A N 1
ATOM 872 C CA . LEU A 1 107 ? -18.534 13.675 22.360 1.00 72.19 107 LEU A CA 1
ATOM 873 C C . LEU A 1 107 ? -19.845 14.064 21.638 1.00 72.19 107 LEU A C 1
ATOM 875 O O . LEU A 1 107 ? -20.012 13.740 20.456 1.00 72.19 107 LEU A O 1
ATOM 879 N N . PRO A 1 108 ? -20.792 14.746 22.306 1.00 76.56 108 PRO A N 1
ATOM 880 C CA . PRO A 1 108 ? -21.987 15.284 21.660 1.00 76.56 108 PRO A CA 1
ATOM 881 C C . PRO A 1 108 ? -21.629 16.420 20.687 1.00 76.56 108 PRO A C 1
ATOM 883 O O . PRO A 1 108 ? -20.639 17.127 20.868 1.00 76.56 108 PRO A O 1
ATOM 886 N N . LEU A 1 109 ? -22.452 16.642 19.652 1.00 74.38 109 LEU A N 1
ATOM 887 C CA . LEU A 1 109 ? -22.171 17.612 18.574 1.00 74.38 109 LEU A CA 1
ATOM 888 C C . LEU A 1 109 ? -21.915 19.045 19.082 1.00 74.38 109 LEU A C 1
ATOM 890 O O . LEU A 1 109 ? -21.162 19.792 18.463 1.00 74.38 109 LEU A O 1
ATOM 894 N N . SER A 1 110 ? -22.530 19.430 20.201 1.00 73.25 110 SER A N 1
ATOM 895 C CA . SER A 1 110 ? -22.314 20.724 20.857 1.00 73.25 110 SER A CA 1
ATOM 896 C C . SER A 1 110 ? -20.888 20.899 21.381 1.00 73.25 110 SER A C 1
ATOM 898 O O . SER A 1 110 ? -20.359 22.001 21.324 1.00 73.25 110 SER A O 1
ATOM 900 N N . GLU A 1 111 ? -20.253 19.824 21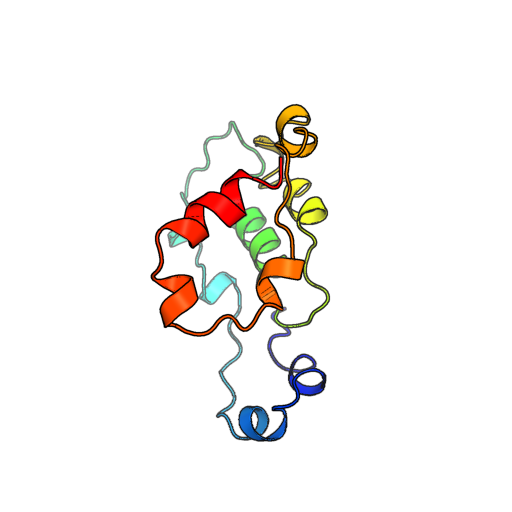.849 1.00 69.25 111 GLU A N 1
ATOM 901 C CA . GLU A 1 111 ? -18.873 19.844 22.344 1.00 69.25 111 GLU A CA 1
ATOM 902 C C . GLU A 1 111 ? -17.854 19.814 21.203 1.00 69.25 111 GLU A C 1
ATOM 904 O O . GLU A 1 111 ? -16.830 20.486 21.296 1.00 69.25 111 GLU A O 1
ATOM 909 N N . TRP A 1 112 ? -18.163 19.128 20.096 1.00 69.19 112 TRP A N 1
ATOM 910 C CA . TRP A 1 112 ? -17.355 19.189 18.867 1.00 69.19 112 TRP A CA 1
ATOM 911 C C . TRP A 1 112 ? -17.309 20.594 18.258 1.00 69.19 112 TRP A C 1
ATOM 913 O O . TRP A 1 112 ? -16.304 20.982 17.674 1.00 69.19 112 TRP A O 1
ATOM 923 N N . LYS A 1 113 ? -18.410 21.348 18.370 1.00 71.06 113 LYS A N 1
ATOM 924 C CA . LYS A 1 113 ? -18.549 22.697 17.800 1.00 71.06 113 LYS A CA 1
ATOM 925 C C . LYS A 1 113 ? -18.025 23.811 18.704 1.00 71.06 113 LYS A C 1
ATOM 927 O O . LYS A 1 113 ? -17.983 24.955 18.266 1.00 71.06 113 LYS A O 1
ATOM 932 N N . CYS A 1 114 ? -17.701 23.511 19.958 1.00 59.53 114 CYS A N 1
ATOM 933 C CA . CYS A 1 114 ? -17.272 24.524 20.912 1.00 59.53 114 CYS A CA 1
ATOM 934 C C . CYS A 1 114 ? -15.768 24.797 20.754 1.00 59.53 114 CYS A C 1
ATOM 936 O O . CYS A 1 114 ? -14.985 23.859 20.608 1.00 59.53 114 CYS A O 1
ATOM 938 N N . ASP A 1 115 ? -15.357 26.062 20.872 1.00 57.06 115 ASP A N 1
ATOM 939 C CA . ASP A 1 115 ? -13.968 26.548 20.730 1.00 57.06 115 ASP A CA 1
ATOM 940 C C . ASP A 1 115 ? -12.941 25.831 21.635 1.00 57.06 115 ASP A C 1
ATOM 942 O O . ASP A 1 115 ? -11.730 25.905 21.426 1.00 57.06 115 ASP A O 1
ATOM 946 N N . ASN A 1 116 ? -13.414 25.070 22.626 1.00 58.03 116 ASN A N 1
ATOM 947 C CA . ASN A 1 116 ? -12.586 24.230 23.482 1.00 58.03 116 ASN A CA 1
ATOM 948 C C . ASN A 1 116 ? -12.092 22.932 22.822 1.00 58.03 116 ASN A C 1
ATOM 950 O O . ASN A 1 116 ? -11.173 22.326 23.372 1.00 58.03 116 ASN A O 1
ATOM 954 N N . PHE A 1 117 ? -12.635 22.497 21.678 1.00 62.78 117 PHE A N 1
ATOM 955 C CA . PHE A 1 117 ? -12.149 21.297 20.983 1.00 62.78 117 PHE A CA 1
ATOM 956 C C . PHE A 1 117 ? -10.676 21.447 20.572 1.00 62.78 117 PHE A C 1
ATOM 958 O O . PHE A 1 117 ? -9.850 20.601 20.913 1.00 62.78 117 PHE A O 1
ATOM 965 N N . LEU A 1 118 ? -10.317 22.581 19.957 1.00 62.50 118 LEU A N 1
ATOM 966 C CA . LEU A 1 118 ? -8.926 22.886 19.602 1.00 62.50 118 LEU A CA 1
ATOM 967 C C . LEU A 1 118 ? -8.043 23.030 20.845 1.00 62.50 118 LEU A C 1
ATOM 969 O O . LEU A 1 118 ? -6.910 22.560 20.856 1.00 62.50 118 LEU A O 1
ATOM 973 N N . SER A 1 119 ? -8.581 23.595 21.930 1.00 63.16 119 SER A N 1
ATOM 974 C CA . SER A 1 119 ? -7.848 23.690 23.195 1.00 63.16 119 SER A CA 1
ATOM 975 C C . SER A 1 119 ? -7.590 22.324 23.847 1.00 63.16 119 SER A C 1
ATOM 977 O O . SER A 1 119 ? -6.593 22.182 24.538 1.00 63.16 119 SER A O 1
ATOM 979 N N . ARG A 1 120 ? -8.449 21.315 23.630 1.00 62.00 120 ARG A N 1
ATOM 980 C CA . ARG A 1 120 ? -8.251 19.938 24.124 1.00 62.00 120 ARG A CA 1
ATOM 981 C C . ARG A 1 120 ? -7.229 19.169 23.293 1.00 62.00 120 ARG A C 1
ATOM 983 O O . ARG A 1 120 ? -6.495 18.374 23.860 1.00 62.00 120 ARG A O 1
ATOM 990 N N . ILE A 1 121 ? -7.167 19.417 21.984 1.00 61.34 121 ILE A N 1
ATOM 991 C CA . ILE A 1 121 ? -6.145 18.822 21.110 1.00 61.34 121 ILE A CA 1
ATOM 992 C C . ILE A 1 121 ? -4.758 19.398 21.423 1.00 61.34 121 ILE A C 1
ATOM 994 O O . ILE A 1 121 ? -3.794 18.647 21.479 1.00 61.34 121 ILE A O 1
ATOM 998 N N . LEU A 1 122 ? -4.662 20.708 21.667 1.00 59.53 122 LEU A N 1
ATOM 999 C CA . LEU A 1 122 ? -3.384 21.410 21.850 1.00 59.53 122 LEU A CA 1
ATOM 1000 C C . LEU A 1 122 ? -2.861 21.444 23.301 1.00 59.53 122 LEU A C 1
ATOM 1002 O O . LEU A 1 122 ? -1.750 21.904 23.521 1.00 59.53 122 LEU A O 1
ATOM 1006 N N . LYS A 1 123 ? -3.645 21.016 24.302 1.00 55.91 123 LYS A N 1
ATOM 1007 C CA . LYS A 1 123 ? -3.230 20.979 25.726 1.00 55.91 123 LYS A CA 1
ATOM 1008 C C . LYS A 1 123 ? -2.715 19.615 26.200 1.00 55.91 123 LYS A C 1
ATOM 1010 O O . LYS A 1 123 ? -2.414 19.481 27.379 1.00 55.91 123 LYS A O 1
ATOM 1015 N N . ASN A 1 124 ? -2.660 18.614 25.323 1.00 50.03 124 ASN A N 1
ATOM 1016 C CA . ASN A 1 124 ? -2.101 17.296 25.644 1.00 50.03 124 ASN A CA 1
ATOM 1017 C C . ASN A 1 124 ? -0.583 17.201 25.355 1.00 50.03 124 ASN A C 1
ATOM 1019 O O . ASN A 1 124 ? -0.070 16.090 25.236 1.00 50.03 124 ASN A O 1
ATOM 1023 N N . ASP A 1 125 ? 0.104 18.348 25.265 1.00 42.78 125 ASP A N 1
ATOM 1024 C CA . ASP A 1 125 ? 1.568 18.489 25.346 1.00 42.78 125 ASP A CA 1
ATOM 1025 C C . ASP A 1 125 ? 2.009 18.824 26.781 1.00 42.78 125 ASP A C 1
ATOM 1027 O O . ASP A 1 125 ? 1.428 19.768 27.373 1.00 42.78 125 ASP A O 1
#

Radius of gyration: 22.03 Å; chains: 1; bounding box: 44×44×49 Å

Secondary structure (DSSP, 8-state):
----SSSGGGTSTTHHHHTTS--PPP--HHHHS-GGGS-SS--TT-TT-SHHHHHHHHHHHT--SS-PPPHHHHHTSHHHHTT--HHHHTPPP-SSPP-THHHH----HHHHTSTHHHHHHHT--

Foldseek 3Di:
DQPADDPLLVPDPVVVVVVPDPDDDDDQLCRVQPQVNADPDDPPVQPQRHPVLVSVLVSQQVHSDPNGQDPVNSCPRSNNVVVDDPCVVVPPPDPPDDDCVVVVDPDPPVVVPDPCVVVVVVVPD

pLDDT: mean 71.95, std 12.68, range [40.75, 89.38]

Sequence (125 aa):
QIRIFNDFTLRCNNFRAVSFLPRAPQRTLKDIIPDIKFHSNPDDKYEHWTASDARRLMSKMLTIDPDLCTIADALRDPYVNCWHQEQLENAPLTSPGYDRSLDANKLPLSEWKCDNFLSRILKND